Protein 1B9W (pdb70)

Radius of gyration: 13.09 Å; Cα contacts (8 Å, |Δi|>4): 173; chains: 1; bounding box: 23×33×35 Å

Secondary structure (DSSP, 8-state):
--GGGS-SS--PPTTEEEEE-TTS-EEEEEPTTEEEETTEEEE-TT--TTTGGGGS-TTSEEEE-TTS-EEEE--STTEEEEGGGTEEEE-

Foldseek 3Di:
DDPVFADDPDPAEPQWGKTQDPVRDMDIFHAQQFPDDPRYTHGRNQQACVPCRSLADPQWHWDQDPVSDTQTGNPDPQWDADSRRNDIHRD

Solvent-accessible surface area: 6274 Å² total; per-residue (Å²): 96,63,74,139,37,134,28,134,107,46,149,53,26,147,59,18,5,12,26,51,76,172,108,32,76,35,65,62,43,11,58,13,67,46,78,99,95,108,39,133,7,60,93,16,96,114,16,62,30,206,39,148,46,0,20,6,0,102,112,10,70,22,109,78,60,152,173,98,89,11,57,17,115,17,90,171,171,47,20,103,67,30,80,128,0,0,8,26,22,150,91

Sequence (91 aa):
MSSEHRCIDTNVPENAACYRYLDGTEEWRCLLYFKEDAGKCVPAPNMTCKDKNGGCAPEAECKMNDKNEIVCKCTKEGSEPLFEGVFCSHH

Organism: NCBI:txid5827

InterPro domains:
  IPR010901 Merozoite surface 1, C-terminal [PF07462] (1-226)
  IPR024730 Merozoite surface protein, EGF domain 1 [PF12946] (297-332)

Nearest PDB structures (foldseek):
  1b9w-assembly1_A  TM=1.011E+00  e=2.076E-20  Plasmodium cynomolgi
  8dfi-assembly1_A  TM=9.234E-01  e=2.433E-11  Plasmodium falciparum 3D7
  8dfg-assembly2_B  TM=9.287E-01  e=4.361E-11  Plasmodium falciparum 3D7
  2npr-assembly1_A  TM=8.740E-01  e=3.054E-12  Plasmodium vivax strain Belem
  1ob1-assembly1_C  TM=8.872E-01  e=5.298E-11  Plasmodium falciparum

B-factor: mean 28.49, std 15.12, range [9.35, 71.1]

Structure (mmCIF, N/CA/C/O backbone):
data_1B9W
#
_entry.id   1B9W
#
_cell.length_a   43.770
_cell.length_b   43.770
_cell.length_c   92.040
_cell.angle_alpha   90.00
_cell.angle_beta   90.00
_cell.angle_gamma   120.00
#
_symmetry.space_group_name_H-M   'P 32 2 1'
#
loop_
_entity.id
_entity.type
_entity.pdbx_description
1 polymer 'PROTEIN (MEROZOITE SURFACE PROTEIN 1)'
2 water water
#
loop_
_atom_site.group_PDB
_atom_site.id
_atom_site.type_symbol
_atom_site.label_atom_id
_atom_site.label_alt_id
_atom_site.label_comp_id
_atom_site.label_asym_id
_atom_site.label_entity_id
_atom_site.label_seq_id
_atom_site.pdbx_PDB_ins_code
_atom_site.Cartn_x
_atom_site.Cartn_y
_atom_site.Cartn_z
_atom_site.occupancy
_atom_site.B_iso_or_equiv
_atom_site.auth_seq_id
_atom_site.auth_comp_id
_atom_site.auth_asym_id
_atom_site.auth_atom_id
_atom_site.pdbx_PDB_model_num
ATOM 1 N N . MET A 1 1 ? 1.305 13.891 37.023 1.00 51.52 1 MET A N 1
ATOM 2 C CA . MET A 1 1 ? -0.125 14.182 36.721 1.00 51.51 1 MET A CA 1
ATOM 3 C C . MET A 1 1 ? -0.430 14.174 35.223 1.00 50.08 1 MET A C 1
ATOM 4 O O . MET A 1 1 ? 0.418 14.526 34.405 1.00 49.84 1 MET A O 1
ATOM 9 N N . SER A 1 2 ? -1.677 13.853 34.889 1.00 46.62 2 SER A N 1
ATOM 10 C CA . SER A 1 2 ? -2.119 13.835 33.501 1.00 44.47 2 SER A CA 1
ATOM 11 C C . SER A 1 2 ? -2.143 15.248 32.928 1.00 42.51 2 SER A C 1
ATOM 12 O O . SER A 1 2 ? -2.572 16.190 33.592 1.00 38.60 2 SER A O 1
ATOM 15 N N . SER A 1 3 ? -1.730 15.369 31.666 1.00 38.00 3 SER A N 1
ATOM 16 C CA . SER A 1 3 ? -1.536 16.660 31.031 1.00 33.69 3 SER A CA 1
ATOM 17 C C . SER A 1 3 ? -2.809 17.467 30.903 1.00 27.48 3 SER A C 1
ATOM 18 O O . SER A 1 3 ? -2.760 18.697 30.948 1.00 27.66 3 SER A O 1
ATOM 21 N N . GLU A 1 4 ? -3.957 16.832 30.771 1.00 26.24 4 GLU A N 1
ATOM 22 C CA . GLU A 1 4 ? -5.229 17.500 30.652 1.00 23.94 4 GLU A CA 1
ATOM 23 C C . GLU A 1 4 ? -5.539 18.351 31.904 1.00 22.63 4 GLU A C 1
ATOM 24 O O . GLU A 1 4 ? -6.292 19.308 31.802 1.00 20.85 4 GLU A O 1
ATOM 30 N N . HIS A 1 5 ? -5.024 17.864 33.042 1.00 20.29 5 HIS A N 1
ATOM 31 C CA . HIS A 1 5 ? -5.374 18.616 34.275 1.00 17.82 5 HIS A CA 1
ATOM 32 C C . HIS A 1 5 ? -4.306 19.577 34.743 1.00 21.08 5 HIS A C 1
ATOM 33 O O . HIS A 1 5 ? -4.469 20.232 35.796 1.00 18.96 5 HIS A O 1
ATOM 40 N N . ARG A 1 6 ? -3.270 19.852 33.941 1.00 16.92 6 ARG A N 1
ATOM 41 C CA . ARG A 1 6 ? -2.364 20.949 34.244 1.00 17.42 6 ARG A CA 1
ATOM 42 C C . ARG A 1 6 ? -3.032 22.277 34.053 1.00 19.07 6 ARG A C 1
ATOM 43 O O . ARG A 1 6 ? -3.820 22.572 33.135 1.00 16.83 6 ARG A O 1
ATOM 51 N N . CYS A 1 7 ? -2.692 23.246 34.939 1.00 15.87 7 CYS A N 1
ATOM 52 C CA . CYS A 1 7 ? -3.316 24.559 34.797 1.00 11.22 7 CYS A CA 1
ATOM 53 C C . CYS A 1 7 ? -2.688 25.306 33.583 1.00 13.61 7 CYS A C 1
ATOM 54 O O . CYS A 1 7 ? -1.486 25.197 33.416 1.00 15.82 7 CYS A O 1
ATOM 57 N N . ILE A 1 8 ? -3.549 26.045 32.900 1.00 16.49 8 ILE A N 1
ATOM 58 C CA . ILE A 1 8 ? -3.058 26.834 31.748 1.00 18.08 8 ILE A CA 1
ATOM 59 C C . ILE A 1 8 ? -3.579 28.233 31.820 1.00 18.52 8 ILE A C 1
ATOM 60 O O . ILE A 1 8 ? -3.121 29.105 31.063 1.00 21.55 8 ILE A O 1
ATOM 65 N N . ASP A 1 9 ? -4.476 28.546 32.771 1.00 16.05 9 ASP A N 1
ATOM 66 C CA . ASP A 1 9 ? -4.996 29.890 32.848 1.00 15.22 9 ASP A CA 1
ATOM 67 C C . ASP A 1 9 ? -4.459 30.695 34.046 1.00 19.84 9 ASP A C 1
ATOM 68 O O . ASP A 1 9 ? -4.648 31.896 34.092 1.00 23.34 9 ASP A O 1
ATOM 73 N N . THR A 1 10 ? -3.903 29.999 35.015 1.00 18.57 10 THR A N 1
ATOM 74 C CA . THR A 1 10 ? -3.545 30.668 36.293 1.00 16.00 10 THR A CA 1
ATOM 75 C C . THR A 1 10 ? -2.055 30.808 36.408 1.00 12.42 10 THR A C 1
ATOM 76 O O . THR A 1 10 ? -1.262 29.905 36.166 1.00 14.74 10 THR A O 1
ATOM 80 N N . ASN A 1 11 ? -1.601 31.978 36.863 1.00 13.25 11 ASN A N 1
ATOM 81 C CA . ASN A 1 11 ? -0.188 32.150 37.181 1.00 14.21 11 ASN A CA 1
ATOM 82 C C . ASN A 1 11 ? -0.023 31.628 38.645 1.00 14.83 11 ASN A C 1
ATOM 83 O O . ASN A 1 11 ? -0.571 32.321 39.494 1.00 18.18 11 ASN A O 1
ATOM 88 N N . VAL A 1 12 ? 0.469 30.443 38.776 1.00 16.10 12 VAL A N 1
ATOM 89 C CA . VAL A 1 12 ? 0.386 29.749 40.099 1.00 16.04 12 VAL A CA 1
ATOM 90 C C . VAL A 1 12 ? 1.436 30.316 41.044 1.00 17.01 12 VAL A C 1
ATOM 91 O O . VAL A 1 12 ? 2.608 30.459 40.736 1.00 15.83 12 VAL A O 1
ATOM 95 N N . PRO A 1 13 ? 1.038 30.564 42.304 1.00 16.57 13 PRO A N 1
ATOM 96 C CA . PRO A 1 13 ? 2.031 31.054 43.263 1.00 16.09 13 PRO A CA 1
ATOM 97 C C . PRO A 1 13 ? 3.161 30.098 43.467 1.00 14.24 13 PRO A C 1
ATOM 98 O O . PRO A 1 13 ? 3.034 28.873 43.412 1.00 17.12 13 PRO A O 1
ATOM 102 N N . GLU A 1 14 ? 4.351 30.587 43.913 1.00 14.93 14 GLU A N 1
ATOM 103 C CA . GLU A 1 14 ? 5.446 29.727 44.322 1.00 17.68 14 GLU A CA 1
ATOM 104 C C . GLU A 1 14 ? 5.052 28.818 45.519 1.00 17.32 14 GLU A C 1
ATOM 105 O O . GLU A 1 14 ? 4.195 29.280 46.272 1.00 17.25 14 GLU A O 1
ATOM 111 N N . ASN A 1 15 ? 5.528 27.599 45.505 1.00 16.06 15 ASN A N 1
ATOM 112 C CA . ASN A 1 15 ? 5.241 26.595 46.524 1.00 19.75 15 ASN A CA 1
ATOM 113 C C . ASN A 1 15 ? 3.782 26.214 46.567 1.00 21.55 15 ASN A C 1
ATOM 114 O O . ASN A 1 15 ? 3.228 25.849 47.607 1.00 16.57 15 ASN A O 1
ATOM 119 N N . ALA A 1 16 ? 3.084 26.279 45.418 1.00 15.97 16 ALA A N 1
ATOM 120 C CA . ALA A 1 16 ? 1.725 25.829 45.301 1.00 13.77 16 ALA A CA 1
ATOM 121 C C . ALA A 1 16 ? 1.593 24.840 44.098 1.00 17.54 16 ALA A C 1
ATOM 122 O O . ALA A 1 16 ? 2.540 24.765 43.306 1.00 17.40 16 ALA A O 1
ATOM 124 N N . ALA A 1 17 ? 0.585 24.029 44.185 1.00 15.81 17 ALA A N 1
ATOM 125 C CA . ALA A 1 17 ? 0.220 23.087 43.110 1.00 16.29 17 ALA A CA 1
ATOM 126 C C . ALA A 1 17 ? -1.066 23.593 42.486 1.00 17.13 17 ALA A C 1
ATOM 127 O O . ALA A 1 17 ? -1.863 24.304 43.100 1.00 15.18 17 ALA A O 1
ATOM 129 N N . CYS A 1 18 ? -1.367 23.133 41.244 1.00 13.12 18 CYS A N 1
ATOM 130 C CA . CYS A 1 18 ? -2.615 23.642 40.675 1.00 12.28 18 CYS A CA 1
ATOM 131 C C . CYS A 1 18 ? -3.248 22.485 39.854 1.00 13.78 18 CYS A C 1
ATOM 132 O O . CYS A 1 18 ? -2.493 21.680 39.322 1.00 15.08 18 CYS A O 1
ATOM 135 N N . TYR A 1 19 ? -4.541 22.410 39.915 1.00 13.13 19 TYR A N 1
ATOM 136 C CA . TYR A 1 19 ? -5.312 21.401 39.216 1.00 15.48 19 TYR A CA 1
ATOM 137 C C . TYR A 1 19 ? -6.396 22.056 38.376 1.00 14.53 19 TYR A C 1
ATOM 138 O O . TYR A 1 19 ? -7.135 22.921 38.819 1.00 11.54 19 TYR A O 1
ATOM 147 N N . ARG A 1 20 ? -6.516 21.605 37.082 1.00 13.38 20 ARG A N 1
ATOM 148 C CA . ARG A 1 20 ? -7.587 22.175 36.241 1.00 11.49 20 ARG A CA 1
ATOM 149 C C . ARG A 1 20 ? -8.698 21.139 36.067 1.00 11.94 20 ARG A C 1
ATOM 150 O O . ARG A 1 20 ? -8.425 19.972 35.757 1.00 13.58 20 ARG A O 1
ATOM 158 N N . TYR A 1 21 ? -9.917 21.433 36.513 1.00 11.96 21 TYR A N 1
ATOM 159 C CA . TYR A 1 21 ? -10.975 20.464 36.571 1.00 14.27 21 TYR A CA 1
ATOM 160 C C . TYR A 1 21 ? -11.660 20.328 35.178 1.00 17.80 21 TYR A C 1
ATOM 161 O O . TYR A 1 21 ? -11.478 21.246 34.378 1.00 14.91 21 TYR A O 1
ATOM 170 N N . LEU A 1 22 ? -12.547 19.361 35.098 1.00 17.14 22 LEU A N 1
ATOM 171 C CA . LEU A 1 22 ? -13.350 19.156 33.887 1.00 22.73 22 LEU A CA 1
ATOM 172 C C . LEU A 1 22 ? -14.212 20.335 33.486 1.00 20.86 22 LEU A C 1
ATOM 173 O O . LEU A 1 22 ? -14.616 20.376 32.309 1.00 21.47 22 LEU A O 1
ATOM 178 N N . ASP A 1 23 ? -14.620 21.234 34.377 1.00 19.36 23 ASP A N 1
ATOM 179 C CA . ASP A 1 23 ? -15.481 22.358 34.092 1.00 20.86 23 ASP A CA 1
ATOM 180 C C . ASP A 1 23 ? -14.711 23.584 33.622 1.00 20.86 23 ASP A C 1
ATOM 181 O O . ASP A 1 23 ? -15.271 24.658 33.377 1.00 23.98 23 ASP A O 1
ATOM 186 N N . GLY A 1 24 ? -13.408 23.431 33.495 1.00 21.46 24 GLY A N 1
ATOM 187 C CA . GLY A 1 24 ? -12.533 24.490 33.019 1.00 24.28 24 GLY A CA 1
ATOM 188 C C . GLY A 1 24 ? -12.004 25.381 34.136 1.00 25.90 24 GLY A C 1
ATOM 189 O O . GLY A 1 24 ? -11.253 26.321 33.833 1.00 26.80 24 GLY A O 1
ATOM 190 N N . THR A 1 25 ? -12.468 25.160 35.369 1.00 21.75 25 THR A N 1
ATOM 191 C CA . THR A 1 25 ? -11.977 26.030 36.460 1.00 17.29 25 THR A CA 1
ATOM 192 C C . THR A 1 25 ? -10.646 25.499 36.952 1.00 13.18 25 THR A C 1
ATOM 193 O O . THR A 1 25 ? -10.325 24.321 36.772 1.00 14.55 25 THR A O 1
ATOM 197 N N . GLU A 1 26 ? -9.835 26.352 37.596 1.00 11.70 26 GLU A N 1
ATOM 198 C CA . GLU A 1 26 ? -8.563 25.908 38.085 1.00 10.55 26 GLU A CA 1
ATOM 199 C C . GLU A 1 26 ? -8.491 26.278 39.617 1.00 11.55 26 GLU A C 1
ATOM 200 O O . GLU A 1 26 ? -8.936 27.376 39.906 1.00 16.22 26 GLU A O 1
ATOM 206 N N . GLU A 1 27 ? -7.845 25.373 40.304 1.00 12.46 27 GLU A N 1
ATOM 207 C CA . GLU A 1 27 ? -7.703 25.742 41.777 1.00 13.63 27 GLU A CA 1
ATOM 208 C C . GLU A 1 27 ? -6.270 25.484 42.108 1.00 11.47 27 GLU A C 1
ATOM 209 O O . GLU A 1 27 ? -5.710 24.440 41.838 1.00 13.63 27 GLU A O 1
ATOM 215 N N . TRP A 1 28 ? -5.619 26.466 42.796 1.00 10.96 28 TRP A N 1
ATOM 216 C CA . TRP A 1 28 ? -4.279 26.249 43.259 1.00 10.05 28 TRP A CA 1
ATOM 217 C C . TRP A 1 28 ? -4.364 26.125 44.854 1.00 10.99 28 TRP A C 1
ATOM 218 O O . TRP A 1 28 ? -5.300 26.685 45.386 1.00 11.64 28 TRP A O 1
ATOM 229 N N . ARG A 1 29 ? -3.465 25.308 45.312 1.00 13.00 29 ARG A N 1
ATOM 230 C CA . ARG A 1 29 ? -3.401 25.064 46.784 1.00 15.50 29 ARG A CA 1
ATOM 231 C C . ARG A 1 29 ? -1.949 25.040 47.180 1.00 15.18 29 ARG A C 1
ATOM 232 O O . ARG A 1 29 ? -1.046 24.508 46.498 1.00 14.74 29 ARG A O 1
ATOM 240 N N . CYS A 1 30 ? -1.654 25.640 48.385 1.00 13.24 30 CYS A N 1
ATOM 241 C CA . CYS A 1 30 ? -0.255 25.482 48.773 1.00 10.25 30 CYS A CA 1
ATOM 242 C C . CYS A 1 30 ? 0.162 24.054 48.995 1.00 11.48 30 CYS A C 1
ATOM 243 O O . CYS A 1 30 ? -0.615 23.208 49.431 1.00 15.10 30 CYS A O 1
ATOM 246 N N . LEU A 1 31 ? 1.448 23.752 48.803 1.00 11.51 31 LEU A N 1
ATOM 247 C CA . LEU A 1 31 ? 2.046 22.467 49.038 1.00 14.22 31 LEU A CA 1
ATOM 248 C C . LEU A 1 31 ? 2.061 22.219 50.581 1.00 16.48 31 LEU A C 1
ATOM 249 O O . LEU A 1 31 ? 1.799 23.186 51.321 1.00 16.18 31 LEU A O 1
ATOM 254 N N . LEU A 1 32 ? 2.158 20.961 50.947 1.00 16.52 32 LEU A N 1
ATOM 255 C CA . LEU A 1 32 ? 2.222 20.675 52.398 1.00 17.87 32 LEU A CA 1
ATOM 256 C C . LEU A 1 32 ? 3.374 21.444 53.031 1.00 17.06 32 LEU A C 1
ATOM 257 O O . LEU A 1 32 ? 4.437 21.695 52.476 1.00 13.79 32 LEU A O 1
ATOM 262 N N . TYR A 1 33 ? 3.186 21.811 54.330 1.00 17.36 33 TYR A N 1
ATOM 263 C CA . TYR A 1 33 ? 4.179 22.607 55.042 1.00 16.29 33 TYR A CA 1
ATOM 264 C C . TYR A 1 33 ? 4.317 24.045 54.561 1.00 15.35 33 TYR A C 1
ATOM 265 O O . TYR A 1 33 ? 5.242 24.777 54.913 1.00 18.17 33 TYR A O 1
ATOM 274 N N . PHE A 1 34 ? 3.271 24.548 53.919 1.00 13.27 34 PHE A N 1
ATOM 275 C CA . PHE A 1 34 ? 3.084 25.920 53.557 1.00 14.92 34 PHE A CA 1
ATOM 276 C C . PHE A 1 34 ? 1.656 26.330 53.855 1.00 14.65 34 PHE A C 1
ATOM 277 O O . PHE A 1 34 ? 0.751 25.505 53.789 1.00 17.99 34 PHE A O 1
ATOM 285 N N . LYS A 1 35 ? 1.413 27.615 54.122 1.00 13.81 35 LYS A N 1
ATOM 286 C CA . LYS A 1 35 ? 0.067 28.034 54.440 1.00 12.87 35 LYS A CA 1
ATOM 287 C C . LYS A 1 35 ? -0.295 29.282 53.636 1.00 10.86 35 LYS A C 1
ATOM 288 O O . LYS A 1 35 ? 0.554 30.168 53.485 1.00 14.05 35 LYS A O 1
ATOM 294 N N . GLU A 1 36 ? -1.526 29.263 53.153 1.00 14.78 36 GLU A N 1
ATOM 295 C CA . GLU A 1 36 ? -1.960 30.296 52.205 1.00 13.31 36 GLU A CA 1
ATOM 296 C C . GLU A 1 36 ? -2.281 31.600 52.896 1.00 15.23 36 GLU A C 1
ATOM 297 O O . GLU A 1 36 ? -3.032 31.590 53.902 1.00 16.56 36 GLU A O 1
ATOM 303 N N . ASP A 1 37 ? -1.879 32.732 52.341 1.00 11.09 37 ASP A N 1
ATOM 304 C CA . ASP A 1 37 ? -2.331 34.046 52.777 1.00 12.82 37 ASP A CA 1
ATOM 305 C C . ASP A 1 37 ? -2.256 35.048 51.618 1.00 11.88 37 ASP A C 1
ATOM 306 O O . ASP A 1 37 ? -1.145 35.295 51.180 1.00 13.86 37 ASP A O 1
ATOM 311 N N . ALA A 1 38 ? -3.387 35.478 51.123 1.00 16.66 38 ALA A N 1
ATOM 312 C CA . ALA A 1 38 ? -3.456 36.494 50.060 1.00 16.89 38 ALA A CA 1
ATOM 313 C C . ALA A 1 38 ? -2.492 36.183 48.907 1.00 18.85 38 ALA A C 1
ATOM 314 O O . ALA A 1 38 ? -1.803 37.086 48.401 1.00 22.27 38 ALA A O 1
ATOM 316 N N . GLY A 1 39 ? -2.574 34.971 48.387 1.00 19.82 39 GLY A N 1
ATOM 317 C CA . GLY A 1 39 ? -1.784 34.717 47.157 1.00 17.49 39 GLY A CA 1
ATOM 318 C C . GLY A 1 39 ? -0.376 34.267 47.378 1.00 21.16 39 GLY A C 1
ATOM 319 O O . GLY A 1 39 ? 0.370 33.972 46.432 1.00 19.51 39 GLY A O 1
ATOM 320 N N . LYS A 1 40 ? 0.059 34.178 48.668 1.00 14.57 40 LYS A N 1
ATOM 321 C CA . LYS A 1 40 ? 1.383 33.717 48.982 1.00 15.49 40 LYS A CA 1
ATOM 322 C C . LYS A 1 40 ? 1.332 32.439 49.830 1.00 15.45 40 LYS A C 1
ATOM 323 O O . LYS A 1 40 ? 0.377 32.323 50.608 1.00 19.15 40 LYS A O 1
ATOM 329 N N . CYS A 1 41 ? 2.243 31.517 49.597 1.00 11.73 41 CYS A N 1
ATOM 330 C CA . CYS A 1 41 ? 2.287 30.272 50.338 1.00 13.47 41 CYS A CA 1
ATOM 331 C C . CYS A 1 41 ? 3.441 30.406 51.359 1.00 15.32 41 CYS A C 1
ATOM 332 O O . CYS A 1 41 ? 4.593 30.367 50.974 1.00 16.66 41 CYS A O 1
ATOM 335 N N . VAL A 1 42 ? 3.097 30.724 52.608 1.00 18.48 42 VAL A N 1
ATOM 336 C CA . VAL A 1 42 ? 4.175 30.989 53.606 1.00 16.21 42 VAL A CA 1
ATOM 337 C C . VAL A 1 42 ? 4.633 29.706 54.283 1.00 16.03 42 VAL A C 1
ATOM 338 O O . VAL A 1 42 ? 3.822 28.810 54.508 1.00 14.95 42 VAL A O 1
ATOM 342 N N . PRO A 1 43 ? 5.906 29.588 54.620 1.00 18.51 43 PRO A N 1
ATOM 343 C CA . PRO A 1 43 ? 6.479 28.365 55.161 1.00 19.29 43 PRO A CA 1
ATOM 344 C C . PRO A 1 43 ? 5.821 28.088 56.519 1.00 20.07 43 PRO A C 1
ATOM 345 O O . PRO A 1 43 ? 5.543 29.056 57.229 1.00 19.32 43 PRO A O 1
ATOM 349 N N . ALA A 1 44 ? 5.423 26.853 56.757 1.00 18.49 44 ALA A N 1
ATOM 350 C CA . ALA A 1 44 ? 4.611 26.486 57.906 1.00 16.89 44 ALA A CA 1
ATOM 351 C C . ALA A 1 44 ? 5.051 25.089 58.320 1.00 15.35 44 ALA A C 1
ATOM 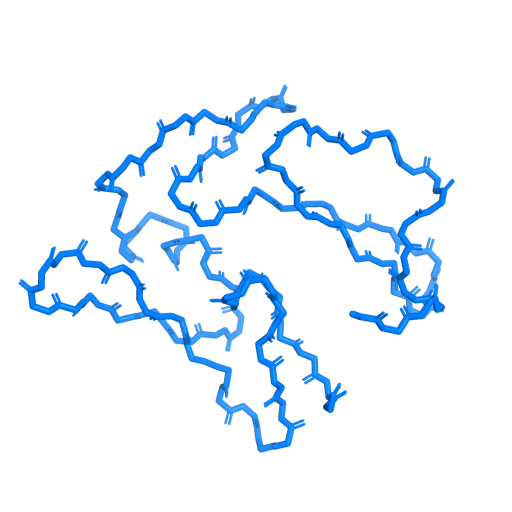352 O O . ALA A 1 44 ? 4.310 24.138 58.171 1.00 16.79 44 ALA A O 1
ATOM 354 N N . PRO A 1 45 ? 6.258 24.969 58.879 1.00 17.02 45 PRO A N 1
ATOM 355 C CA . PRO A 1 45 ? 6.891 23.680 59.051 1.00 18.08 45 PRO A CA 1
ATOM 356 C C . PRO A 1 45 ? 6.255 22.824 60.115 1.00 21.15 45 PRO A C 1
ATOM 357 O O . PRO A 1 45 ? 6.286 21.600 59.997 1.00 21.38 45 PRO A O 1
ATOM 361 N N . ASN A 1 46 ? 5.515 23.480 61.034 1.00 18.94 46 ASN A N 1
ATOM 362 C CA . ASN A 1 46 ? 4.850 22.721 62.088 1.00 19.81 46 ASN A CA 1
ATOM 363 C C . ASN A 1 46 ? 3.357 22.922 62.109 1.00 23.38 46 ASN A C 1
ATOM 364 O O . ASN A 1 46 ? 2.648 22.974 63.120 1.00 21.03 46 ASN A O 1
ATOM 369 N N . MET A 1 47 ? 2.804 23.090 60.882 1.00 21.07 47 MET A N 1
ATOM 370 C CA . MET A 1 47 ? 1.357 23.203 60.769 1.00 20.93 47 MET A CA 1
ATOM 371 C C . MET A 1 47 ? 0.764 21.869 61.192 1.00 22.88 47 MET A C 1
ATOM 372 O O . MET A 1 47 ? 1.470 20.866 61.067 1.00 24.81 47 MET A O 1
ATOM 377 N N . THR A 1 48 ? -0.428 21.836 61.755 1.00 22.01 48 THR A N 1
ATOM 378 C CA . THR A 1 48 ? -0.996 20.553 62.164 1.00 24.86 48 THR A CA 1
ATOM 379 C C . THR A 1 48 ? -2.308 20.283 61.441 1.00 23.40 48 THR A C 1
ATOM 380 O O . THR A 1 48 ? -2.894 21.203 60.845 1.00 23.62 48 THR A O 1
ATOM 384 N N . CYS A 1 49 ? -2.866 19.093 61.663 1.00 23.47 49 CYS A N 1
ATOM 385 C CA . CYS A 1 49 ? -4.134 18.732 61.042 1.00 24.33 49 CYS A CA 1
ATOM 386 C C . CYS A 1 49 ? -5.302 19.585 61.497 1.00 26.74 49 CYS A C 1
ATOM 387 O O . CYS A 1 49 ? -6.362 19.586 60.860 1.00 27.46 49 CYS A O 1
ATOM 390 N N . LYS A 1 50 ? -5.114 20.355 62.574 1.00 27.29 50 LYS A 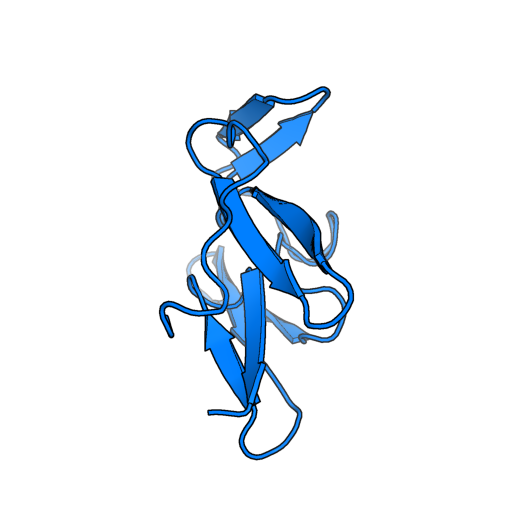N 1
ATOM 391 C CA . LYS A 1 50 ? -6.207 21.192 63.041 1.00 26.18 50 LYS A CA 1
ATOM 392 C C . LYS A 1 50 ? -6.345 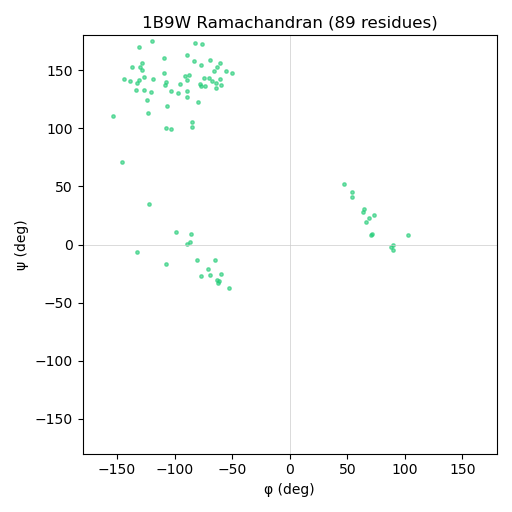22.477 62.247 1.00 26.77 50 LYS A C 1
ATOM 393 O O . LYS A 1 50 ? -7.302 23.227 62.420 1.00 30.85 50 LYS A O 1
ATOM 399 N N . ASP A 1 51 ? -5.325 22.791 61.452 1.00 24.43 51 ASP A N 1
ATOM 400 C CA . ASP A 1 51 ? -5.283 24.049 60.707 1.00 23.35 51 ASP A CA 1
ATOM 401 C C . ASP A 1 51 ? -5.540 23.694 59.223 1.00 23.62 51 ASP A C 1
ATOM 402 O O . ASP A 1 51 ? -4.655 23.133 58.592 1.00 21.63 51 ASP A O 1
ATOM 407 N N . LYS A 1 52 ? -6.756 23.905 58.780 1.00 27.93 52 LYS A N 1
ATOM 408 C CA . LYS A 1 52 ? -7.182 23.641 57.415 1.00 29.05 52 LYS A CA 1
ATOM 409 C C . LYS A 1 52 ? -6.898 22.225 56.956 1.00 26.54 52 LYS A C 1
ATOM 410 O O . LYS A 1 52 ? -6.269 22.058 55.893 1.00 26.40 52 LYS A O 1
ATOM 416 N N . ASN A 1 53 ? -7.111 21.245 57.817 1.00 21.77 53 ASN A N 1
ATOM 417 C CA . ASN A 1 53 ? -6.840 19.865 57.476 1.00 20.28 53 ASN A CA 1
ATOM 418 C C . ASN A 1 53 ? -5.386 19.584 57.203 1.00 17.65 53 ASN A C 1
ATOM 419 O O . ASN A 1 53 ? -5.065 18.610 56.528 1.00 17.58 53 ASN A O 1
ATOM 424 N N . GLY A 1 54 ? -4.465 20.344 57.800 1.00 16.44 54 GLY A N 1
ATOM 425 C CA . GLY A 1 54 ? -3.043 20.103 57.625 1.00 16.66 54 GLY A CA 1
ATOM 426 C C . GLY A 1 54 ? -2.580 20.470 56.193 1.00 16.73 54 GLY A C 1
ATOM 427 O O . GLY A 1 54 ? -1.432 20.212 55.885 1.00 17.35 54 GLY A O 1
ATOM 428 N N . GLY A 1 55 ? -3.487 21.080 55.437 1.00 18.78 55 GLY A N 1
ATOM 429 C CA . GLY A 1 55 ? -3.077 21.360 54.038 1.00 18.56 55 GLY A CA 1
ATOM 430 C C . GLY A 1 55 ? -3.460 20.170 53.158 1.00 21.26 55 GLY A C 1
ATOM 431 O O . GLY A 1 55 ? -3.319 20.270 51.913 1.00 16.34 55 GLY A O 1
ATOM 432 N N . CYS A 1 56 ? -4.056 19.113 53.694 1.00 16.16 56 CYS A N 1
ATOM 433 C CA . CYS A 1 56 ? -4.485 17.967 52.905 1.00 15.85 56 CYS A CA 1
ATOM 434 C C . CYS A 1 56 ? -5.767 18.343 52.176 1.00 14.38 56 CYS A C 1
ATOM 435 O O . CYS A 1 56 ? -6.52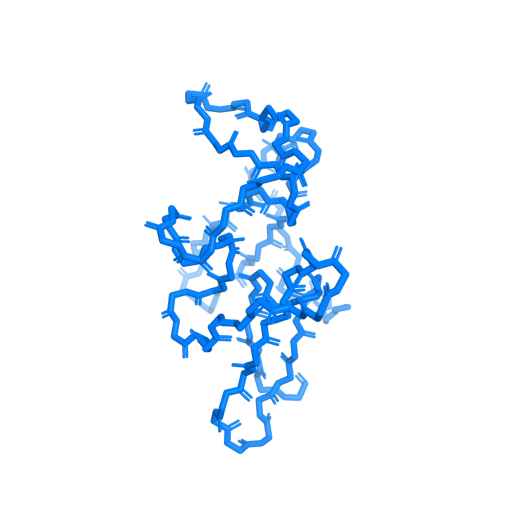1 19.205 52.592 1.00 16.23 56 CYS A O 1
ATOM 438 N N . ALA A 1 57 ? -6.033 17.659 51.027 1.00 17.48 57 ALA A N 1
ATOM 439 C CA . ALA A 1 57 ? -7.319 17.953 50.375 1.00 18.73 57 ALA A CA 1
ATOM 440 C C . ALA A 1 57 ? -8.453 17.857 51.389 1.00 18.15 57 ALA A C 1
ATOM 441 O O . ALA A 1 57 ? -8.486 16.973 52.255 1.00 19.90 57 ALA A O 1
ATOM 443 N N . PRO A 1 58 ? -9.493 18.647 51.241 1.00 20.11 58 PRO A N 1
ATOM 444 C CA . PRO A 1 58 ? -10.626 18.649 52.135 1.00 20.27 58 PRO A CA 1
ATOM 445 C C . PRO A 1 58 ? -11.226 17.276 52.348 1.00 24.19 58 PRO A C 1
ATOM 446 O O . PRO A 1 58 ? -11.631 16.997 53.491 1.00 22.62 58 PRO A O 1
ATOM 450 N N . GLU A 1 59 ? -11.278 16.438 51.308 1.00 17.97 59 GLU A N 1
ATOM 451 C CA . GLU A 1 59 ? -11.954 15.151 51.445 1.00 19.13 59 GLU A CA 1
ATOM 452 C C . GLU A 1 59 ? -10.998 14.075 51.923 1.00 17.91 59 GLU A C 1
ATOM 453 O O . GLU A 1 59 ? -11.338 12.897 52.022 1.00 21.24 59 GLU A O 1
ATOM 459 N N . ALA A 1 60 ? -9.741 14.442 52.150 1.00 16.36 60 ALA A N 1
ATOM 460 C CA . ALA A 1 60 ? -8.741 13.519 52.625 1.00 18.58 60 ALA A CA 1
ATOM 461 C C . ALA A 1 60 ? -8.734 13.490 54.189 1.00 20.03 60 ALA A C 1
ATOM 462 O O . ALA A 1 60 ? -9.071 14.479 54.832 1.00 22.02 60 ALA A O 1
ATOM 464 N N . GLU A 1 61 ? -8.114 12.425 54.658 1.00 21.97 61 GLU A N 1
ATOM 465 C CA . GLU A 1 61 ? -7.908 12.303 56.110 1.00 25.42 61 GLU A CA 1
ATOM 466 C C . GLU A 1 61 ? -6.503 12.793 56.444 1.00 22.50 61 GLU A C 1
ATOM 467 O O . GLU A 1 61 ? -5.536 12.393 55.798 1.00 25.67 61 GLU A O 1
ATOM 473 N N . CYS A 1 62 ? -6.372 13.670 57.427 1.00 22.20 62 CYS A N 1
ATOM 474 C CA . CYS A 1 62 ? -5.069 14.135 57.877 1.00 22.79 62 CYS A CA 1
ATOM 475 C C . CYS A 1 62 ? -4.702 13.416 59.204 1.00 25.51 62 CYS A C 1
ATOM 476 O O . CYS A 1 62 ? -5.554 13.358 60.092 1.00 25.72 62 CYS A O 1
ATOM 479 N N . LYS A 1 63 ? -3.511 12.900 59.267 1.00 27.59 63 LYS A N 1
ATOM 480 C CA . LYS A 1 63 ? -3.001 12.228 60.461 1.00 32.04 63 LYS A CA 1
ATOM 481 C C . LYS A 1 63 ? -1.622 12.824 60.750 1.00 34.42 63 LYS A C 1
ATOM 482 O O . LYS A 1 63 ? -0.902 13.159 59.804 1.00 33.14 63 LYS A O 1
ATOM 488 N N . MET A 1 64 ? -1.321 13.016 62.024 1.00 37.54 64 MET A N 1
ATOM 489 C CA . MET A 1 64 ? 0.011 13.425 62.448 1.00 42.77 64 MET A CA 1
ATOM 490 C C . MET A 1 64 ? 0.847 12.162 62.680 1.00 46.35 64 MET A C 1
ATOM 491 O O . MET A 1 64 ? 0.402 11.272 63.403 1.00 45.40 64 MET A O 1
ATOM 496 N N . ASN A 1 65 ? 2.003 12.115 62.048 1.00 48.67 65 ASN A N 1
ATOM 497 C CA . ASN A 1 65 ? 2.929 11.001 62.116 1.00 53.23 65 ASN A CA 1
ATOM 498 C C . ASN A 1 65 ? 3.668 11.073 63.506 1.00 53.65 65 ASN A C 1
ATOM 499 O O . ASN A 1 65 ? 3.619 12.042 64.240 1.00 54.46 65 ASN A O 1
ATOM 504 N N . ASP A 1 66 ? 4.476 10.110 63.943 0.00 63.77 66 ASP A N 1
ATOM 505 C CA . ASP A 1 66 ? 5.150 10.257 65.287 0.00 65.74 66 ASP A CA 1
ATOM 506 C C . ASP A 1 66 ? 6.228 11.375 65.290 0.00 66.37 66 ASP A C 1
ATOM 507 O O . ASP A 1 66 ? 6.546 11.974 66.339 0.00 67.83 66 ASP A O 1
ATOM 512 N N . LYS A 1 67 ? 6.762 11.614 64.109 0.00 65.57 67 LYS A N 1
ATOM 513 C CA . LYS A 1 67 ? 7.821 12.607 63.888 0.00 64.52 67 LYS A CA 1
ATOM 514 C C . LYS A 1 67 ? 7.228 14.005 63.663 0.00 63.42 67 LYS A C 1
ATOM 515 O O . LYS A 1 67 ? 7.938 14.946 63.298 0.00 64.71 67 LYS A O 1
ATOM 521 N N . ASN A 1 68 ? 5.926 14.116 63.880 0.00 61.22 68 ASN A N 1
ATOM 522 C CA . ASN A 1 68 ? 5.206 15.405 63.743 0.00 58.21 68 ASN A CA 1
ATOM 523 C C . ASN A 1 68 ? 5.036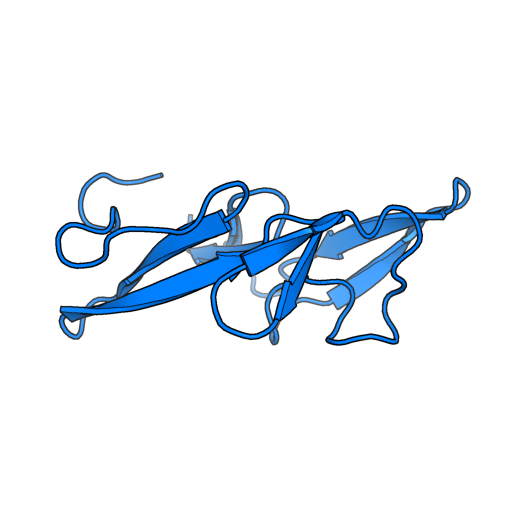 15.811 62.258 0.00 54.06 68 ASN A C 1
ATOM 524 O O . ASN A 1 68 ? 4.895 16.999 61.931 0.00 54.88 68 ASN A O 1
ATOM 529 N N . GLU A 1 69 ? 5.052 14.799 61.424 1.00 41.72 69 GLU A N 1
ATOM 530 C CA . GLU A 1 69 ? 4.902 14.877 59.951 1.00 40.97 69 GLU A CA 1
ATOM 531 C C . GLU A 1 69 ? 3.432 14.737 59.570 1.00 36.66 69 GLU A C 1
ATOM 532 O O . GLU A 1 69 ? 2.668 13.958 60.156 1.00 34.34 69 GLU A O 1
ATOM 538 N N . ILE A 1 70 ? 3.053 15.464 58.513 1.00 33.55 70 ILE A N 1
ATOM 539 C CA . ILE A 1 70 ? 1.643 15.437 58.100 1.00 29.47 70 ILE A CA 1
ATOM 540 C C . ILE A 1 70 ? 1.487 14.287 57.119 1.00 30.58 70 ILE A C 1
ATOM 541 O O . ILE A 1 70 ? 2.402 14.075 56.318 1.00 31.90 70 ILE A O 1
ATOM 546 N N . VAL A 1 71 ? 0.478 13.464 57.322 1.00 28.15 71 VAL A N 1
ATOM 547 C CA . VAL A 1 71 ? 0.245 12.320 56.435 1.00 30.76 71 VAL A CA 1
ATOM 548 C C . VAL A 1 71 ? -1.174 12.472 55.883 1.00 29.31 71 VAL A C 1
ATOM 549 O O . VAL A 1 71 ? -2.105 12.455 56.696 1.00 29.08 71 VAL A O 1
ATOM 553 N N . CYS A 1 72 ? -1.325 12.717 54.580 1.00 28.77 72 CYS A N 1
ATOM 554 C CA . CYS A 1 72 ? -2.677 12.853 54.039 1.00 25.83 72 CYS A CA 1
ATOM 555 C C . CYS A 1 72 ? -3.144 11.523 53.468 1.00 26.25 72 CYS A C 1
ATOM 556 O O . CYS A 1 72 ? -2.373 10.929 52.711 1.00 29.04 72 CYS A O 1
ATOM 559 N N . LYS A 1 73 ? -4.394 11.133 53.698 1.00 25.73 73 LYS A N 1
ATOM 560 C CA . LYS A 1 73 ? -4.800 9.886 53.052 1.00 27.25 73 LYS A CA 1
ATOM 561 C C . LYS A 1 73 ? -6.036 10.079 52.187 1.00 23.95 73 LYS A C 1
ATOM 562 O O . LYS A 1 73 ? -7.066 10.559 52.661 1.00 23.09 73 LYS A O 1
ATOM 568 N N . CYS A 1 74 ? -5.932 9.709 50.913 1.00 26.07 74 CYS A N 1
ATOM 569 C CA . CYS A 1 74 ? -7.126 9.800 50.050 1.00 29.97 74 CYS A CA 1
ATOM 570 C C . CYS A 1 74 ? -7.921 8.507 50.246 1.00 36.57 74 CYS A C 1
ATOM 571 O O . CYS A 1 74 ? -7.435 7.440 49.850 1.00 38.52 74 CYS A O 1
ATOM 574 N N . THR A 1 75 ? -9.026 8.594 50.966 1.00 39.31 75 THR A N 1
ATOM 575 C CA . THR A 1 75 ? -9.781 7.404 51.326 1.00 45.70 75 THR A CA 1
ATOM 576 C C . THR A 1 75 ? -10.646 6.789 50.244 1.00 48.32 75 THR A C 1
ATOM 577 O O . THR A 1 75 ? -10.986 5.612 50.418 1.00 51.49 75 THR A O 1
ATOM 581 N N . LYS A 1 76 ? -11.142 7.508 49.250 1.00 49.01 76 LYS A N 1
ATOM 582 C CA . LYS A 1 76 ? -11.976 6.882 48.216 1.00 50.42 76 LYS A CA 1
ATOM 583 C C . LYS A 1 76 ? -11.150 5.790 47.534 1.00 50.97 76 LYS A C 1
ATOM 584 O O . LYS A 1 76 ? -9.961 6.006 47.275 1.00 51.34 76 LYS A O 1
ATOM 590 N N . GLU A 1 77 ? -11.726 4.618 47.274 1.00 50.56 77 GLU A N 1
ATOM 591 C CA . GLU A 1 77 ? -10.966 3.560 46.619 1.00 51.79 77 GLU A CA 1
ATOM 592 C C . GLU A 1 77 ? -10.554 3.988 45.213 1.00 50.67 77 GLU A C 1
ATOM 593 O O . GLU A 1 77 ? -11.325 4.610 44.477 1.00 50.17 77 GLU A O 1
ATOM 599 N N . GLY A 1 78 ? -9.324 3.655 44.845 1.00 49.24 78 GLY A N 1
ATOM 600 C CA . GLY A 1 78 ? -8.819 4.005 43.520 1.00 50.59 78 GLY A CA 1
ATOM 601 C C . GLY A 1 78 ? -8.572 5.506 43.405 1.00 50.21 78 GLY A C 1
ATOM 602 O O . GLY A 1 78 ? -8.441 6.054 42.304 1.00 51.43 78 GLY A O 1
ATOM 603 N N . SER A 1 79 ? -8.667 6.186 44.548 1.00 48.32 79 SER A N 1
ATOM 604 C CA . SER A 1 79 ? -8.281 7.603 44.564 1.00 46.10 79 SER A CA 1
ATOM 605 C C . SER A 1 79 ? -6.798 7.621 44.894 1.00 41.44 79 SER A C 1
ATOM 606 O O . SER A 1 79 ? -6.386 6.732 45.636 1.00 45.12 79 SER A O 1
ATOM 609 N N . GLU A 1 80 ? -5.990 8.480 44.310 1.00 38.27 80 GLU A N 1
ATOM 610 C CA . GLU A 1 80 ? -4.567 8.494 44.643 1.00 35.49 80 GLU A CA 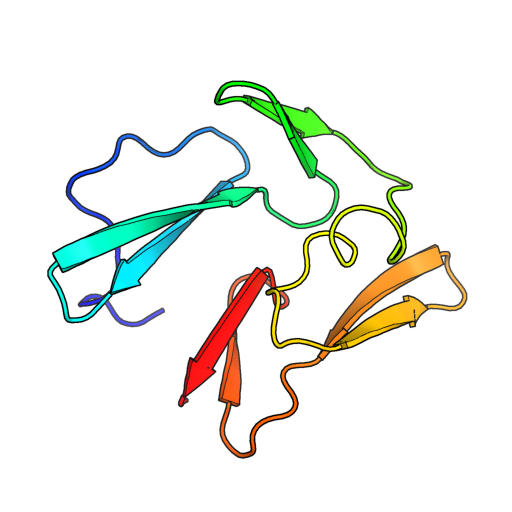1
ATOM 611 C C . GLU A 1 80 ? -4.156 9.923 44.993 1.00 32.07 80 GLU A C 1
ATOM 612 O O . GLU A 1 80 ? -4.713 10.856 44.409 1.00 31.13 80 GLU A O 1
ATOM 618 N N . PRO A 1 81 ? -3.174 10.075 45.855 1.00 29.80 81 PRO A N 1
ATOM 619 C CA . PRO A 1 81 ? -2.725 11.405 46.245 1.00 27.81 81 PRO A CA 1
ATOM 620 C C . PRO A 1 81 ? -1.942 12.063 45.128 1.00 26.86 81 PRO A C 1
ATOM 621 O O . PRO A 1 81 ? -1.067 11.467 44.493 1.00 28.60 81 PRO A O 1
ATOM 625 N N . LEU A 1 82 ? -2.209 13.337 44.876 1.00 23.26 82 LEU A N 1
ATOM 626 C CA . LEU A 1 82 ? -1.331 14.153 44.040 1.00 21.34 82 LEU A CA 1
ATOM 627 C C . LEU A 1 82 ? -0.596 15.131 44.987 1.00 22.02 82 LEU A C 1
ATOM 628 O O . LEU A 1 82 ? -1.276 15.696 45.868 1.00 19.78 82 LEU A O 1
ATOM 633 N N . PHE A 1 83 ? 0.674 15.359 44.748 1.00 21.34 83 PHE A N 1
ATOM 634 C CA . PHE A 1 83 ? 1.452 16.306 45.543 1.00 23.73 83 PHE A CA 1
ATOM 635 C C . PHE A 1 83 ? 1.325 15.954 47.034 1.00 23.48 83 PHE A C 1
ATOM 636 O O . PHE A 1 83 ? 1.096 16.856 47.834 1.00 22.40 83 PHE A O 1
ATOM 644 N N . GLU A 1 84 ? 1.454 14.685 47.348 1.00 23.54 84 GLU A N 1
ATOM 645 C CA . GLU A 1 84 ? 1.384 14.179 48.716 1.00 26.82 84 GLU A CA 1
ATOM 646 C C . GLU A 1 84 ? 0.031 14.316 49.373 1.00 25.89 84 GLU A C 1
ATOM 647 O O . GLU A 1 84 ? -0.067 14.201 50.603 1.00 25.21 84 GLU A O 1
ATOM 653 N N . GLY A 1 85 ? -1.052 14.485 48.601 1.00 21.61 85 GLY A N 1
ATOM 654 C CA . GLY A 1 85 ? -2.381 14.536 49.163 1.00 19.40 85 GLY A CA 1
ATOM 655 C C . GLY A 1 85 ? -2.967 15.924 49.279 1.00 16.98 85 GLY A C 1
ATOM 656 O O . GLY A 1 85 ? -4.075 16.053 49.801 1.00 19.36 85 GLY A O 1
ATOM 657 N N . VAL A 1 86 ? -2.318 16.924 48.721 1.00 14.84 86 VAL A N 1
ATOM 658 C CA . VAL A 1 86 ? -2.920 18.250 48.583 1.00 16.58 86 VAL A CA 1
ATOM 659 C C . VAL A 1 86 ? -4.152 18.166 47.687 1.00 16.90 86 VAL A C 1
ATOM 660 O O . VAL A 1 86 ? -5.121 18.885 47.857 1.00 15.57 86 VAL A O 1
ATOM 664 N N . PHE A 1 87 ? -4.087 17.246 46.710 1.00 17.68 87 PHE A N 1
ATOM 665 C CA . PHE A 1 87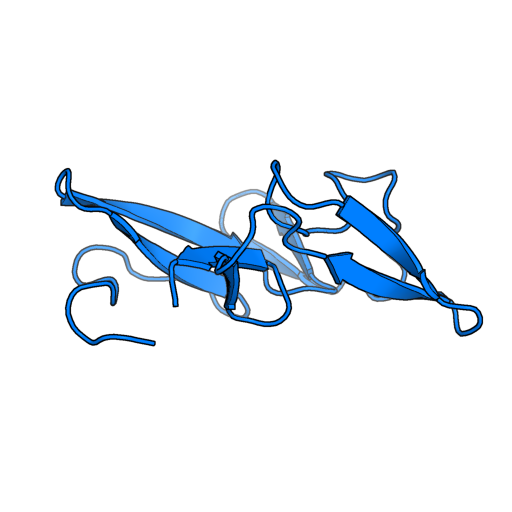 ? -5.267 16.898 45.909 1.00 18.98 87 PHE A CA 1
ATOM 666 C C . PHE A 1 87 ? -5.377 15.353 45.910 1.00 18.25 87 PHE A C 1
ATOM 667 O O . PHE A 1 87 ? -4.372 14.656 46.027 1.00 18.10 87 PHE A O 1
ATOM 675 N N . CYS A 1 88 ? -6.596 14.840 45.754 1.00 18.14 88 CYS A N 1
ATOM 676 C CA . CYS A 1 88 ? -6.777 13.397 45.618 1.00 20.31 88 CYS A CA 1
ATOM 677 C C . CYS A 1 88 ? -7.458 13.159 44.249 1.00 22.52 88 CYS A C 1
ATOM 678 O O . CYS A 1 88 ? -8.442 13.846 44.036 1.00 18.46 88 CYS A O 1
ATOM 681 N N . SER A 1 89 ? -6.947 12.236 43.442 1.00 30.90 89 SER A N 1
ATOM 682 C CA . SER A 1 89 ? -7.667 12.032 42.172 1.00 40.07 89 SER A CA 1
ATOM 683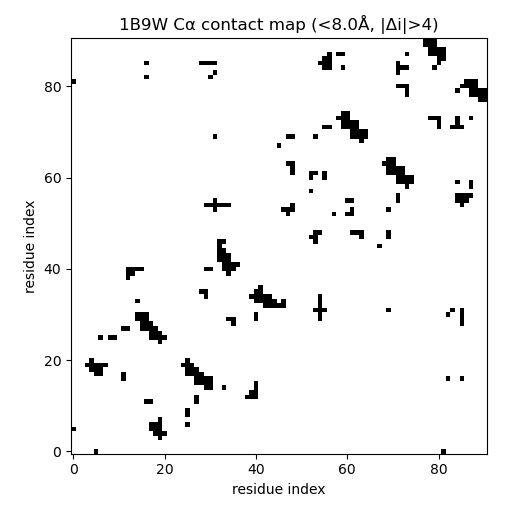 C C . SER A 1 89 ? -7.935 10.557 41.916 1.00 46.38 89 SER A C 1
ATOM 684 O O . SER A 1 89 ? -7.482 9.710 42.682 1.00 44.98 89 SER A O 1
ATOM 687 N N . HIS A 1 90 ? -8.763 10.268 40.906 1.00 51.73 90 HIS A N 1
ATOM 688 C CA . HIS A 1 90 ? -8.952 8.871 40.513 1.00 56.08 90 HIS A CA 1
ATOM 689 C C . HIS A 1 90 ? -7.757 8.473 39.647 1.00 59.34 90 HIS A C 1
ATOM 690 O O . HIS A 1 90 ? -7.490 9.141 38.650 1.00 60.73 90 HIS A O 1
ATOM 697 N N . HIS A 1 91 ? -7.043 7.434 40.065 1.00 62.21 91 HIS A N 1
ATOM 698 C CA . HIS A 1 91 ? -5.878 6.950 39.341 1.00 63.88 91 HIS A CA 1
ATOM 699 C C . HIS A 1 91 ? -4.891 8.070 39.038 0.00 66.81 91 HIS A C 1
ATOM 700 O O . HIS A 1 91 ? -5.410 9.180 38.789 1.00 68.00 91 HIS A O 1
#

CATH classification: 2.10.25.10 (+1 more: 2.10.25.10)